Protein AF-A0A452ZMR7-F1 (afdb_monomer_lite)

Structure (mmCIF, N/CA/C/O backbone):
data_AF-A0A452ZMR7-F1
#
_entry.id   AF-A0A452ZMR7-F1
#
loop_
_atom_site.group_PDB
_atom_site.id
_atom_site.type_symbol
_atom_site.label_atom_id
_atom_site.label_alt_id
_atom_site.label_comp_id
_atom_site.label_asym_id
_atom_site.label_entity_id
_atom_site.label_seq_id
_atom_site.pdbx_PDB_ins_code
_atom_site.Cartn_x
_atom_site.Cartn_y
_atom_site.Cartn_z
_atom_site.occupancy
_atom_site.B_iso_or_equiv
_atom_site.auth_seq_id
_atom_site.auth_comp_id
_atom_site.auth_asym_id
_atom_site.auth_atom_id
_atom_site.pdbx_PDB_model_num
ATOM 1 N N . MET A 1 1 ? 61.082 -21.566 -44.874 1.00 58.19 1 MET A N 1
ATOM 2 C CA . MET A 1 1 ? 59.701 -21.126 -45.198 1.00 58.19 1 MET A CA 1
ATOM 3 C C . MET A 1 1 ? 58.817 -20.890 -43.967 1.00 58.19 1 MET A C 1
ATOM 5 O O . MET A 1 1 ? 57.993 -19.989 -44.009 1.00 58.19 1 MET A O 1
ATOM 9 N N . ALA A 1 2 ? 59.006 -21.614 -42.853 1.00 63.75 2 ALA A N 1
ATOM 10 C CA . ALA A 1 2 ? 58.176 -21.466 -41.646 1.00 63.75 2 ALA A CA 1
ATOM 11 C C . ALA A 1 2 ? 58.249 -20.082 -40.962 1.00 63.75 2 ALA A C 1
ATOM 13 O O . ALA A 1 2 ? 57.241 -19.594 -40.467 1.00 63.75 2 ALA A O 1
ATOM 14 N N . VAL A 1 3 ? 59.418 -19.429 -40.958 1.00 73.62 3 VAL A N 1
ATOM 15 C CA . VAL A 1 3 ? 59.606 -18.106 -40.324 1.00 73.62 3 VAL A CA 1
ATOM 16 C C . VAL A 1 3 ? 58.821 -17.018 -41.059 1.00 73.62 3 VAL A C 1
ATOM 18 O O . VAL A 1 3 ? 58.126 -16.228 -40.436 1.00 73.62 3 VAL A O 1
ATOM 21 N N . LEU A 1 4 ? 58.857 -17.043 -42.392 1.00 75.38 4 LEU A N 1
ATOM 22 C CA . LEU A 1 4 ? 58.176 -16.078 -43.256 1.00 75.38 4 LEU A CA 1
ATOM 23 C C . LEU A 1 4 ? 56.650 -16.176 -43.114 1.00 75.38 4 LEU A C 1
ATOM 25 O O . LEU A 1 4 ? 55.984 -15.163 -42.923 1.00 75.38 4 LEU A O 1
ATOM 29 N N . ALA A 1 5 ? 56.114 -17.401 -43.090 1.00 78.06 5 ALA A N 1
ATOM 30 C CA . ALA A 1 5 ? 54.696 -17.642 -42.824 1.00 78.06 5 ALA A CA 1
ATOM 31 C C . ALA A 1 5 ? 54.273 -17.121 -41.441 1.00 78.06 5 ALA A C 1
ATOM 33 O O . ALA A 1 5 ? 53.210 -16.524 -41.302 1.00 78.06 5 ALA A O 1
ATOM 34 N N . LYS A 1 6 ? 55.129 -17.290 -40.426 1.00 81.81 6 LYS A N 1
ATOM 35 C CA . LYS A 1 6 ? 54.867 -16.836 -39.055 1.00 81.81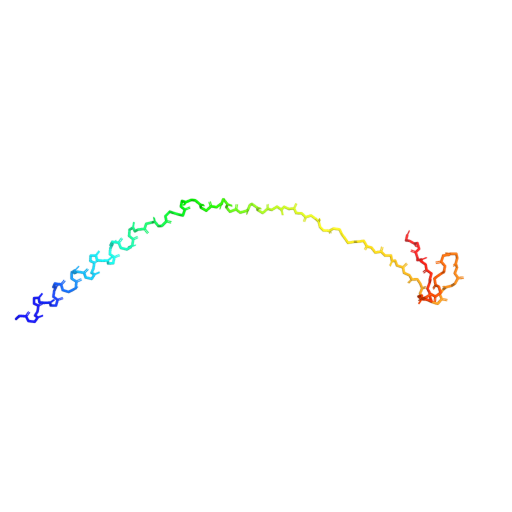 6 LYS A CA 1
ATOM 36 C C . LYS A 1 6 ? 54.878 -15.309 -38.945 1.00 81.81 6 LYS A C 1
ATOM 38 O O . LYS A 1 6 ?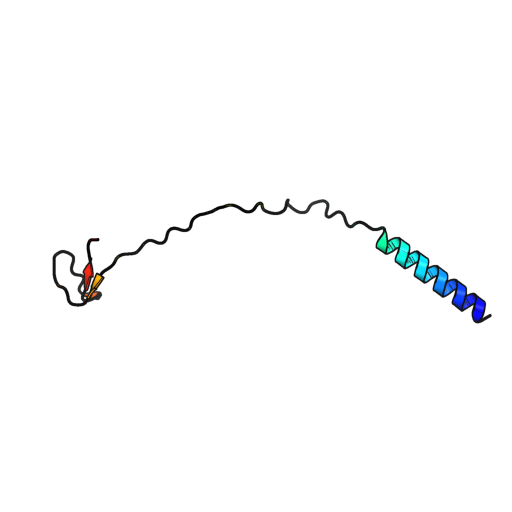 54.012 -14.751 -38.279 1.00 81.81 6 LYS A O 1
ATOM 43 N N . CYS A 1 7 ? 55.786 -14.633 -39.649 1.00 83.56 7 CYS A N 1
ATOM 44 C CA . CYS A 1 7 ? 55.822 -13.171 -39.723 1.00 83.56 7 CYS A CA 1
ATOM 45 C C . CYS A 1 7 ? 54.584 -12.592 -40.423 1.00 83.56 7 CYS A C 1
ATOM 47 O O . CYS A 1 7 ? 54.004 -11.632 -39.922 1.00 83.56 7 CYS A O 1
ATOM 49 N N . ILE A 1 8 ? 54.149 -13.196 -41.535 1.00 84.06 8 ILE A N 1
ATOM 50 C CA . ILE A 1 8 ? 52.940 -12.766 -42.258 1.00 84.06 8 ILE A CA 1
ATOM 51 C C . ILE A 1 8 ? 51.703 -12.914 -41.364 1.00 84.06 8 ILE A C 1
ATOM 53 O O . ILE A 1 8 ? 50.883 -12.001 -41.283 1.00 84.06 8 ILE A O 1
ATOM 57 N N . LEU A 1 9 ? 51.599 -14.032 -40.640 1.00 83.50 9 LEU A N 1
ATOM 58 C CA . LEU A 1 9 ? 50.477 -14.300 -39.742 1.00 83.50 9 LEU A CA 1
ATOM 59 C C . LEU A 1 9 ? 50.421 -13.277 -38.599 1.00 83.50 9 LEU A C 1
ATOM 61 O O . LEU A 1 9 ? 49.372 -12.683 -38.367 1.00 83.50 9 LEU A O 1
ATOM 65 N N . VAL A 1 10 ? 51.556 -12.993 -37.952 1.00 84.94 10 VAL A N 1
ATOM 66 C CA . VAL A 1 10 ? 51.637 -11.975 -36.889 1.00 84.94 10 VAL A CA 1
ATOM 67 C C . VAL A 1 10 ? 51.258 -10.592 -37.418 1.00 84.94 10 VAL A C 1
ATOM 69 O O . VAL A 1 10 ? 50.441 -9.913 -36.804 1.00 84.94 10 VAL A O 1
ATOM 72 N N . PHE A 1 11 ? 51.780 -10.203 -38.584 1.00 85.56 11 PHE A N 1
ATOM 73 C CA . PHE A 1 11 ? 51.475 -8.905 -39.186 1.00 85.56 11 PHE A CA 1
ATOM 74 C C . PHE A 1 11 ? 49.984 -8.759 -39.522 1.00 85.56 11 PHE A C 1
ATOM 76 O O . PHE A 1 11 ? 49.374 -7.735 -39.215 1.00 85.56 11 PHE A O 1
ATOM 83 N N . SER A 1 12 ? 49.376 -9.808 -40.084 1.00 84.75 12 SER A N 1
ATOM 84 C CA . SER A 1 12 ? 47.941 -9.823 -40.382 1.00 84.75 12 SER A CA 1
ATOM 85 C C . SER A 1 12 ? 47.082 -9.726 -39.117 1.00 84.75 12 SER A C 1
ATOM 87 O O . SER A 1 12 ? 46.113 -8.970 -39.096 1.00 84.75 12 SER A O 1
ATOM 89 N N . LEU A 1 13 ? 47.474 -10.404 -38.032 1.00 85.56 13 LEU A N 1
ATOM 90 C CA . LEU A 1 13 ? 46.757 -10.348 -36.758 1.00 85.56 13 LEU A CA 1
ATOM 91 C C . LEU A 1 13 ? 46.815 -8.944 -36.145 1.00 85.56 13 LEU A C 1
ATOM 93 O O . LEU A 1 13 ? 45.798 -8.415 -35.700 1.00 85.56 13 LEU A O 1
ATOM 97 N N . SER A 1 14 ? 47.999 -8.325 -36.153 1.00 83.44 14 SER A N 1
ATOM 98 C CA . SER A 1 14 ? 48.196 -6.968 -35.641 1.00 83.44 14 SER A CA 1
ATOM 99 C C . SER A 1 14 ? 47.382 -5.940 -36.426 1.00 83.44 14 SER A C 1
ATOM 101 O O . SER A 1 14 ? 46.743 -5.082 -35.819 1.00 83.44 14 SER A O 1
ATOM 103 N N . ALA A 1 15 ? 47.348 -6.051 -37.758 1.00 83.19 15 ALA A N 1
ATOM 104 C CA . ALA A 1 15 ? 46.548 -5.172 -38.607 1.00 83.19 15 ALA A CA 1
ATOM 105 C C . ALA A 1 15 ? 45.041 -5.296 -38.312 1.00 83.19 15 ALA A C 1
ATOM 107 O O . ALA A 1 15 ? 44.344 -4.286 -38.203 1.00 83.19 15 ALA A O 1
ATOM 108 N N . VAL A 1 16 ? 44.538 -6.519 -38.113 1.00 84.06 16 VAL A N 1
ATOM 109 C CA . VAL A 1 16 ? 43.128 -6.759 -37.762 1.00 84.06 16 VAL A CA 1
ATOM 110 C C . VAL A 1 16 ? 42.784 -6.168 -36.391 1.00 84.06 16 VAL A C 1
ATOM 112 O O . VAL A 1 16 ? 41.766 -5.487 -36.266 1.00 84.06 16 VAL A O 1
ATOM 115 N N . LEU A 1 17 ? 43.639 -6.347 -35.376 1.00 81.94 17 LEU A N 1
ATOM 116 C CA . LEU A 1 17 ? 43.414 -5.752 -34.051 1.00 81.94 17 LEU A CA 1
ATOM 117 C C . LEU A 1 17 ? 43.375 -4.219 -34.093 1.00 81.94 17 LEU A C 1
ATOM 119 O O . LEU A 1 17 ? 42.500 -3.614 -33.477 1.00 81.94 17 LEU A O 1
ATOM 123 N N . LEU A 1 18 ? 44.295 -3.593 -34.833 1.00 80.12 18 LEU A N 1
ATOM 124 C CA . LEU A 1 18 ? 44.332 -2.136 -35.001 1.00 80.12 18 LEU A CA 1
ATOM 125 C C . LEU A 1 18 ? 43.060 -1.610 -35.682 1.00 80.12 18 LEU A C 1
ATOM 127 O O . LEU A 1 18 ? 42.535 -0.569 -35.291 1.00 80.12 18 LEU A O 1
ATOM 131 N N . SER A 1 19 ? 42.536 -2.361 -36.653 1.00 75.69 19 SER A N 1
ATOM 132 C CA . SER A 1 19 ? 41.302 -2.021 -37.372 1.00 75.69 19 SER A CA 1
ATOM 133 C C . SER A 1 19 ? 40.074 -2.065 -36.455 1.00 75.69 19 SER A C 1
ATOM 135 O O . SER A 1 19 ? 39.226 -1.174 -36.489 1.00 75.69 19 SER A O 1
ATOM 137 N N . LEU A 1 20 ? 39.992 -3.082 -35.593 1.00 72.38 20 LEU A N 1
ATOM 138 C CA . LEU A 1 20 ? 38.891 -3.246 -34.640 1.00 72.38 20 LEU A CA 1
ATOM 139 C C . LEU A 1 20 ? 38.925 -2.190 -33.529 1.00 72.38 20 LEU A C 1
ATOM 141 O O . LEU A 1 20 ? 37.877 -1.67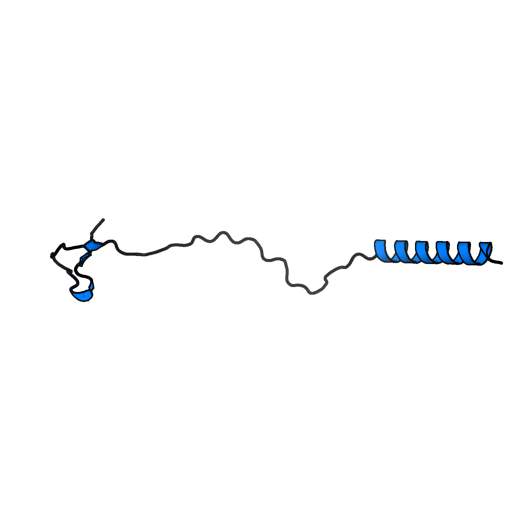3 -33.150 1.00 72.38 20 LEU A O 1
ATOM 145 N N . LEU A 1 21 ? 40.114 -1.830 -33.038 1.00 70.00 21 LEU A N 1
ATOM 146 C CA . LEU A 1 21 ? 40.267 -0.860 -31.950 1.00 70.00 21 LEU A CA 1
ATOM 147 C C . LEU A 1 21 ? 39.922 0.579 -32.376 1.00 70.00 21 LEU A C 1
ATOM 149 O O . LEU A 1 21 ? 39.474 1.373 -31.553 1.00 70.00 21 LEU A O 1
ATOM 153 N N . GLY A 1 22 ? 40.101 0.910 -33.658 1.00 60.84 22 GLY A N 1
ATOM 154 C CA . GLY A 1 22 ? 39.719 2.208 -34.226 1.00 60.84 22 GLY A CA 1
ATOM 155 C C . GLY A 1 22 ? 38.236 2.334 -34.588 1.00 60.84 22 GLY A C 1
ATOM 156 O O . GLY A 1 22 ? 37.799 3.413 -34.987 1.00 60.84 22 GLY A O 1
ATOM 157 N N . THR A 1 23 ? 37.454 1.258 -34.467 1.00 64.06 23 THR A N 1
ATOM 158 C CA . THR A 1 23 ? 36.035 1.275 -34.834 1.00 64.06 23 THR A CA 1
ATOM 159 C C . THR A 1 23 ? 35.209 1.795 -33.659 1.00 64.06 23 THR A C 1
ATOM 161 O O . THR A 1 23 ? 34.789 1.043 -32.781 1.00 64.06 23 THR A O 1
ATOM 164 N N . SER A 1 24 ? 34.960 3.104 -33.627 1.00 64.94 24 SER A N 1
ATOM 165 C CA . SER A 1 24 ? 33.973 3.691 -32.724 1.00 64.94 24 SER A CA 1
ATOM 166 C C . SER A 1 24 ? 32.564 3.326 -33.204 1.00 64.94 24 SER A C 1
ATOM 168 O O . SER A 1 24 ? 32.058 3.842 -34.202 1.00 64.94 24 SER A O 1
ATOM 170 N N . ALA A 1 25 ? 31.911 2.405 -32.495 1.00 65.31 25 ALA A N 1
ATOM 171 C CA . ALA A 1 25 ? 30.511 2.082 -32.736 1.00 65.31 25 ALA A CA 1
ATOM 172 C C . ALA A 1 25 ? 29.645 3.284 -32.330 1.00 65.31 25 ALA A C 1
ATOM 174 O O . ALA A 1 25 ? 29.353 3.501 -31.156 1.00 65.31 25 ALA A O 1
ATOM 175 N N . SER A 1 26 ? 29.251 4.090 -33.313 1.00 63.69 26 SER A N 1
ATOM 176 C CA . SER A 1 26 ? 28.260 5.142 -33.117 1.00 63.69 26 SER A CA 1
ATOM 177 C C . SER A 1 26 ? 26.880 4.498 -33.212 1.00 63.69 26 SER A C 1
ATOM 179 O O . SER A 1 26 ? 26.485 4.033 -34.279 1.00 63.69 26 SER A O 1
ATOM 181 N N . ALA A 1 27 ? 26.150 4.438 -32.099 1.00 65.00 27 ALA A N 1
ATOM 182 C CA . ALA A 1 27 ? 24.778 3.939 -32.069 1.00 65.00 27 ALA A CA 1
ATOM 183 C C . ALA A 1 27 ? 23.818 4.981 -32.677 1.00 65.00 27 ALA A C 1
ATOM 185 O O . ALA A 1 27 ? 23.047 5.641 -31.981 1.00 65.00 27 ALA A O 1
ATOM 186 N N . VAL A 1 28 ? 23.917 5.176 -33.992 1.00 67.38 28 VAL A N 1
ATOM 187 C CA . VAL A 1 28 ? 23.053 6.080 -34.752 1.00 67.38 28 VAL A CA 1
ATOM 188 C C . VAL A 1 28 ? 21.659 5.455 -34.819 1.00 67.38 28 VAL A C 1
ATOM 190 O O . VAL A 1 28 ? 21.485 4.391 -35.405 1.00 67.38 28 VAL A O 1
ATOM 193 N N . GLY A 1 29 ? 20.671 6.106 -34.201 1.00 69.88 29 GLY A N 1
ATOM 194 C CA . GLY A 1 29 ? 19.266 5.685 -34.247 1.00 69.88 29 GLY A CA 1
ATOM 195 C C . GLY A 1 29 ? 18.714 5.055 -32.967 1.00 69.88 29 GLY A C 1
ATOM 196 O O . GLY A 1 29 ? 17.543 4.682 -32.950 1.00 69.88 29 GLY A O 1
ATOM 197 N N . LEU A 1 30 ? 19.499 4.963 -31.887 1.00 71.19 30 LEU A N 1
ATOM 198 C CA . LEU A 1 30 ? 18.924 4.661 -30.575 1.00 71.19 30 LEU A CA 1
ATOM 199 C C . LEU A 1 30 ? 18.216 5.902 -30.012 1.00 71.19 30 LEU A C 1
ATOM 201 O O . LEU A 1 30 ? 18.724 7.017 -30.173 1.00 71.19 30 LEU A O 1
ATOM 205 N N . PRO A 1 31 ? 17.051 5.735 -29.358 1.00 73.75 31 PRO A N 1
ATOM 206 C CA . PRO A 1 31 ? 16.412 6.837 -28.661 1.00 73.75 31 PRO A CA 1
ATOM 207 C C . PRO A 1 31 ? 17.378 7.411 -27.613 1.00 73.75 31 PRO A C 1
ATOM 209 O O . PRO 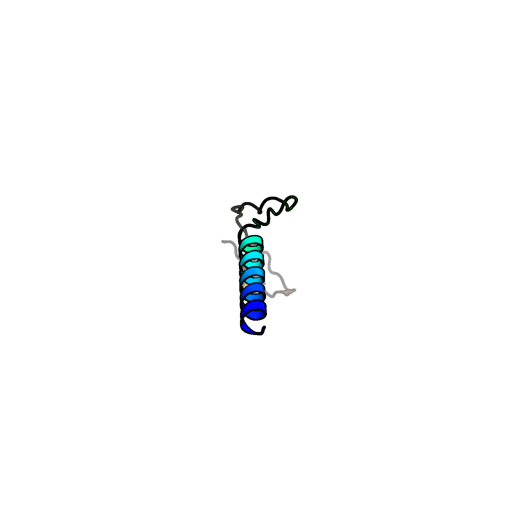A 1 31 ? 18.176 6.661 -27.038 1.00 73.75 31 PRO A O 1
ATOM 212 N N . PRO A 1 32 ? 17.332 8.731 -27.367 1.00 76.56 32 PRO A N 1
ATOM 213 C CA . PRO A 1 32 ? 18.183 9.356 -26.366 1.00 76.56 32 PRO A CA 1
ATOM 214 C C . PRO A 1 32 ? 18.003 8.658 -25.006 1.00 76.56 32 PRO A C 1
ATOM 216 O O . PRO A 1 32 ? 16.885 8.238 -24.684 1.00 76.56 32 PRO A O 1
ATOM 219 N N . PRO A 1 33 ? 19.079 8.515 -24.208 1.00 73.56 33 PRO A N 1
ATOM 220 C CA . PRO A 1 33 ? 18.981 7.926 -22.880 1.00 73.56 33 PRO A CA 1
ATOM 221 C C . PRO A 1 33 ? 17.932 8.687 -22.068 1.00 73.56 33 PRO A C 1
ATOM 223 O O . PRO A 1 33 ? 17.927 9.920 -22.048 1.00 73.56 33 PRO A O 1
ATOM 226 N N . GLN A 1 34 ? 17.017 7.948 -21.438 1.00 77.75 34 GLN A N 1
ATOM 227 C CA . GLN A 1 34 ? 15.948 8.543 -20.644 1.00 77.75 34 GLN A CA 1
ATOM 228 C C . GLN A 1 3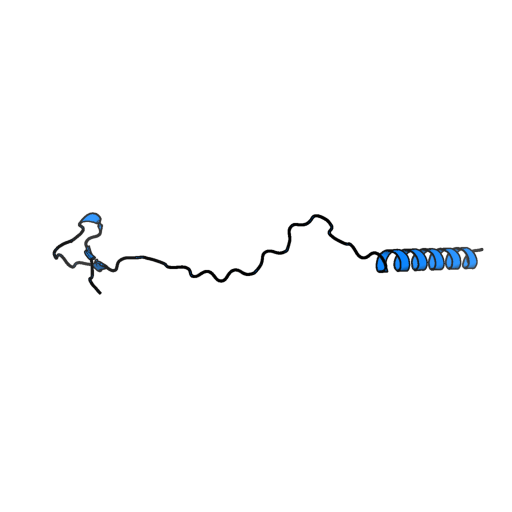4 ? 16.566 9.382 -19.525 1.00 77.75 34 GLN A C 1
ATOM 230 O O . GLN A 1 34 ? 17.391 8.894 -18.750 1.00 77.75 34 GLN A O 1
ATOM 235 N N . SER A 1 35 ? 16.194 10.659 -19.462 1.00 78.56 35 SER A N 1
ATOM 236 C CA . SER A 1 35 ? 16.632 11.540 -18.389 1.00 78.56 35 SER A CA 1
ATOM 237 C C . SER A 1 35 ? 16.054 11.055 -17.054 1.00 78.56 35 SER A C 1
ATOM 239 O O . SER A 1 35 ? 14.893 10.639 -17.004 1.00 78.56 35 SER A O 1
ATOM 241 N N . PRO A 1 36 ? 16.827 11.106 -15.954 1.00 76.62 36 PRO A N 1
ATOM 242 C CA . PRO A 1 36 ? 16.284 10.810 -14.640 1.00 76.62 36 PRO A CA 1
ATOM 243 C C . PRO A 1 36 ? 15.206 11.845 -14.309 1.00 76.62 36 PRO A C 1
ATOM 245 O O . PRO A 1 36 ? 15.476 13.044 -14.234 1.00 76.62 36 PRO A O 1
ATOM 248 N N . VAL A 1 37 ? 13.969 11.377 -14.149 1.00 78.50 37 VAL A N 1
ATOM 249 C CA . VAL A 1 37 ? 12.842 12.201 -13.711 1.00 78.50 37 VAL A CA 1
ATOM 250 C C . VAL A 1 37 ? 12.659 12.034 -12.208 1.00 78.50 37 VAL A C 1
ATOM 252 O O . VAL A 1 37 ? 12.542 10.920 -11.703 1.00 78.50 37 VAL A O 1
ATOM 255 N N . ASN A 1 38 ? 12.637 13.151 -11.483 1.00 85.81 38 ASN A N 1
ATOM 256 C CA . ASN A 1 38 ? 12.318 13.160 -10.061 1.00 85.81 38 ASN A CA 1
ATOM 257 C C . ASN A 1 38 ? 10.800 13.054 -9.915 1.00 85.81 38 ASN A C 1
ATOM 259 O O . ASN A 1 38 ? 10.087 14.022 -10.181 1.00 85.81 38 ASN A O 1
ATOM 263 N N . PHE A 1 39 ? 10.307 11.888 -9.509 1.00 81.94 39 PHE A N 1
ATOM 264 C CA . PHE A 1 39 ? 8.900 11.698 -9.178 1.00 81.94 39 PHE A CA 1
ATOM 265 C C . PHE A 1 39 ? 8.744 11.327 -7.707 1.00 81.94 39 PHE A C 1
ATOM 267 O O . PHE A 1 39 ? 9.571 10.623 -7.128 1.00 81.94 39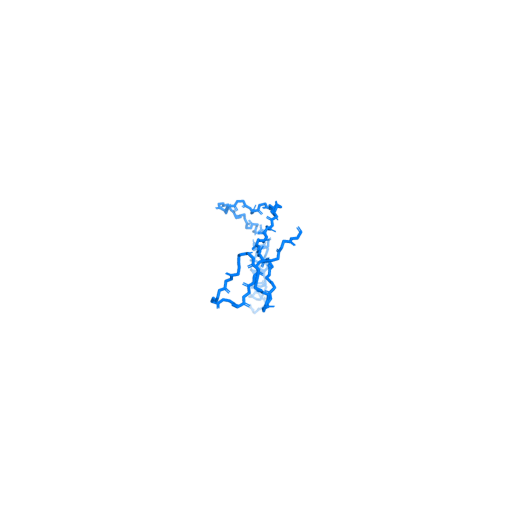 PHE A O 1
ATOM 274 N N . SER A 1 40 ? 7.657 11.809 -7.114 1.00 87.69 40 SER A N 1
ATOM 275 C CA . SER A 1 40 ? 7.251 11.451 -5.760 1.00 87.69 40 SER A CA 1
ATOM 276 C C . SER A 1 40 ? 6.127 10.430 -5.834 1.00 87.69 40 SER A C 1
ATOM 278 O O . SER A 1 40 ? 5.187 10.590 -6.613 1.00 87.69 40 SER A O 1
ATOM 280 N N . ILE A 1 41 ? 6.210 9.394 -5.004 1.00 88.50 41 ILE A N 1
ATOM 281 C CA . ILE A 1 41 ? 5.155 8.391 -4.867 1.00 88.50 41 ILE A CA 1
ATOM 282 C C . ILE A 1 41 ? 4.371 8.712 -3.597 1.00 88.50 41 ILE A C 1
ATOM 284 O O . ILE A 1 41 ? 4.929 8.704 -2.502 1.00 88.50 41 ILE A O 1
ATOM 288 N N . GLY A 1 42 ? 3.077 8.989 -3.745 1.00 92.44 42 GLY A N 1
ATOM 289 C CA . GLY A 1 42 ? 2.144 9.072 -2.625 1.00 92.44 42 GLY A CA 1
ATOM 290 C C . GLY A 1 42 ? 1.432 7.737 -2.430 1.00 92.44 42 GLY A C 1
ATOM 291 O O . GLY A 1 42 ? 0.907 7.179 -3.390 1.00 92.44 42 GLY A O 1
ATOM 292 N N . VAL A 1 43 ? 1.389 7.235 -1.196 1.00 92.75 43 VAL A N 1
ATOM 293 C CA . VAL A 1 43 ? 0.583 6.063 -0.819 1.00 92.75 43 VAL A CA 1
ATOM 294 C C . VAL A 1 43 ? -0.536 6.538 0.097 1.00 92.75 43 VAL A C 1
ATOM 296 O O . VAL A 1 43 ? -0.277 7.233 1.077 1.00 92.75 43 VAL A O 1
ATOM 299 N N . GLN A 1 44 ? -1.776 6.172 -0.223 1.00 94.44 44 GLN A N 1
ATOM 300 C CA . GLN A 1 44 ? -2.954 6.523 0.567 1.00 94.44 44 GLN A CA 1
ATOM 301 C C . GLN A 1 44 ? -3.535 5.271 1.229 1.00 94.44 44 GLN A C 1
ATOM 303 O O . GLN A 1 44 ? -3.601 4.206 0.618 1.00 94.44 44 GLN A O 1
ATOM 308 N N . GLY A 1 45 ? -3.969 5.408 2.479 1.00 91.75 45 GLY A N 1
ATOM 309 C CA . GLY A 1 45 ? -4.624 4.355 3.247 1.00 91.75 45 GLY A CA 1
ATOM 310 C C . GLY A 1 45 ? -5.448 4.941 4.392 1.00 91.75 45 GLY A C 1
ATOM 311 O O . GLY A 1 45 ? -5.428 6.149 4.624 1.00 91.75 45 GLY A O 1
ATOM 312 N N . MET A 1 46 ? -6.175 4.079 5.103 1.00 90.94 46 MET A N 1
ATOM 313 C CA . MET A 1 46 ? -6.985 4.443 6.267 1.00 90.94 46 MET A CA 1
ATOM 314 C C . MET A 1 46 ? -6.569 3.599 7.470 1.00 90.94 46 MET A C 1
ATOM 316 O O . MET A 1 46 ? -6.256 2.416 7.324 1.00 90.94 46 MET A O 1
ATOM 320 N N . VAL A 1 47 ? -6.584 4.202 8.656 1.00 92.69 47 VAL A N 1
ATOM 321 C CA . VAL A 1 47 ? -6.298 3.510 9.916 1.00 92.69 47 VAL A CA 1
ATOM 322 C C . VAL A 1 47 ? -7.613 3.100 10.568 1.00 92.69 47 VAL A C 1
ATOM 324 O O . VAL A 1 47 ? -8.589 3.846 10.538 1.00 92.69 47 VAL A O 1
ATOM 327 N N . TRP A 1 48 ? -7.639 1.913 11.168 1.00 93.88 48 TRP A N 1
ATOM 328 C CA . TRP A 1 48 ? -8.834 1.340 11.778 1.00 93.88 48 TRP A CA 1
ATOM 329 C C . TRP A 1 48 ? -8.559 0.919 13.221 1.00 93.88 48 TRP A C 1
ATOM 331 O O . TRP A 1 48 ? -7.507 0.350 13.516 1.00 93.88 48 TRP A O 1
ATOM 341 N N . CYS A 1 49 ? -9.520 1.155 14.113 1.00 94.12 49 CYS A N 1
ATOM 342 C CA . CYS A 1 49 ? -9.550 0.534 15.429 1.00 94.12 49 CYS A CA 1
ATOM 343 C C . CYS A 1 49 ? -10.282 -0.804 15.334 1.00 94.12 49 CYS A C 1
ATOM 345 O O . CYS A 1 49 ? -11.478 -0.855 15.033 1.00 94.12 49 CYS A O 1
ATOM 347 N N . ARG A 1 50 ? -9.575 -1.888 15.653 1.00 92.94 50 ARG A N 1
ATOM 348 C CA . ARG A 1 50 ? -10.171 -3.219 15.782 1.00 92.94 50 ARG A CA 1
ATOM 349 C C . ARG A 1 50 ? -11.028 -3.273 17.041 1.00 92.94 50 ARG A C 1
ATOM 351 O O . ARG A 1 50 ? -10.615 -2.741 18.067 1.00 92.94 50 ARG A O 1
ATOM 358 N N . THR A 1 51 ? -12.181 -3.937 16.992 1.00 89.25 51 THR A N 1
ATOM 359 C CA . THR A 1 51 ? -13.126 -4.108 18.122 1.00 89.25 51 THR A CA 1
ATOM 360 C C . THR A 1 51 ? -13.874 -2.850 18.582 1.00 89.25 51 THR A C 1
ATOM 362 O O . THR A 1 51 ? -14.891 -2.969 19.263 1.00 89.25 51 THR A O 1
ATOM 365 N N . CYS A 1 52 ? -13.447 -1.649 18.177 1.00 92.44 52 CYS A N 1
ATOM 366 C CA . CYS A 1 52 ? -14.220 -0.432 18.399 1.00 92.44 52 CYS A CA 1
ATOM 367 C C . CYS A 1 52 ? -15.516 -0.445 17.573 1.00 92.44 52 CYS A C 1
ATOM 369 O O . CYS A 1 52 ? -15.487 -0.771 16.384 1.00 92.44 52 CYS A O 1
ATOM 371 N N . ARG A 1 53 ? -16.632 -0.013 18.176 1.00 93.56 53 ARG A N 1
ATOM 372 C CA . ARG A 1 53 ? -17.958 0.076 17.537 1.00 93.56 53 ARG A CA 1
ATOM 373 C C . ARG A 1 53 ? -18.562 1.474 17.687 1.00 93.56 53 ARG A C 1
ATOM 375 O O . ARG A 1 53 ? -19.482 1.676 18.474 1.00 93.56 53 ARG A O 1
ATOM 382 N N . TYR A 1 54 ? -18.013 2.445 16.964 1.00 91.38 54 TYR A N 1
ATOM 383 C CA . TYR A 1 54 ? -18.533 3.819 16.918 1.00 91.38 54 TYR A CA 1
ATOM 384 C C . TYR A 1 54 ? -19.064 4.161 15.517 1.00 91.38 54 TYR A C 1
ATOM 386 O O . TYR A 1 54 ? -19.140 3.295 14.646 1.00 91.38 54 TYR A O 1
ATOM 394 N N . SER A 1 55 ? -19.487 5.412 15.297 1.00 90.31 55 SER A N 1
ATOM 395 C CA . SER A 1 55 ? -20.020 5.856 14.000 1.00 90.31 55 SER A CA 1
ATOM 396 C C . SER A 1 55 ? -19.048 5.534 12.860 1.00 90.31 55 SER A C 1
ATOM 398 O O . SER A 1 55 ? -17.898 5.967 12.886 1.00 90.31 55 SER A O 1
ATOM 400 N N . GLY A 1 56 ? -19.515 4.780 11.863 1.00 90.12 56 GLY A N 1
ATOM 401 C CA . GLY A 1 56 ? -18.679 4.273 10.769 1.00 90.12 56 GLY A CA 1
ATOM 402 C C . GLY A 1 56 ? -18.120 2.861 10.983 1.00 90.12 56 GLY A C 1
ATOM 403 O O . GLY A 1 56 ? -17.283 2.430 10.197 1.00 90.12 56 GLY A O 1
ATOM 404 N N . TYR A 1 57 ? -18.565 2.139 12.015 1.00 95.06 57 TYR A N 1
ATOM 405 C CA . TYR A 1 57 ? -18.242 0.725 12.209 1.00 95.06 57 TYR A CA 1
ATOM 406 C C . TYR A 1 57 ? -18.583 -0.126 10.977 1.00 95.06 57 TYR A C 1
ATOM 408 O O . TYR A 1 57 ? -19.690 -0.061 10.441 1.00 95.06 57 TYR A O 1
ATOM 416 N N . ASN A 1 58 ? -17.624 -0.956 10.573 1.00 93.25 58 ASN A N 1
ATOM 417 C CA . ASN A 1 58 ? -17.733 -1.928 9.500 1.00 93.25 58 ASN A CA 1
ATOM 418 C C . ASN A 1 58 ? -17.773 -3.345 10.097 1.00 93.25 58 ASN A C 1
ATOM 420 O O . ASN A 1 58 ? -16.800 -3.794 10.711 1.00 93.25 58 ASN A O 1
ATOM 424 N N . ALA A 1 59 ? -18.896 -4.043 9.897 1.00 93.69 59 ALA A N 1
ATOM 425 C CA . ALA A 1 59 ? -19.127 -5.388 10.421 1.00 93.69 59 ALA A CA 1
ATOM 426 C C . ALA A 1 59 ? -18.256 -6.455 9.739 1.00 93.69 59 ALA A C 1
ATOM 428 O O . ALA A 1 59 ? -17.775 -7.357 10.416 1.00 93.69 59 ALA A O 1
ATOM 429 N N . ASP A 1 60 ? -17.975 -6.320 8.440 1.00 93.81 60 ASP A N 1
ATOM 430 C CA . ASP A 1 60 ? -17.142 -7.280 7.700 1.00 93.81 60 ASP A CA 1
ATOM 431 C C . ASP A 1 60 ? -15.692 -7.279 8.207 1.00 93.81 60 ASP A C 1
ATOM 433 O O . ASP A 1 60 ? -14.996 -8.293 8.165 1.00 93.81 60 ASP A O 1
ATOM 437 N N . MET A 1 61 ? -15.232 -6.128 8.705 1.00 91.00 61 MET A N 1
ATOM 438 C CA . MET A 1 61 ? -13.881 -5.941 9.241 1.00 91.00 61 MET A CA 1
ATOM 439 C C . MET A 1 61 ? -13.819 -5.985 10.773 1.00 91.00 61 MET A C 1
ATOM 441 O O . MET A 1 61 ? -12.721 -5.958 11.332 1.00 91.00 61 MET A O 1
ATOM 445 N N . GLU A 1 62 ? -14.968 -6.031 11.459 1.00 94.50 62 GLU A N 1
ATOM 446 C CA . GLU A 1 62 ? -15.076 -5.879 12.919 1.00 94.50 62 GLU A CA 1
ATOM 447 C C . GLU A 1 62 ? -14.255 -4.680 13.446 1.00 94.50 62 GLU A C 1
ATOM 449 O O . GLU A 1 62 ? -13.512 -4.763 14.437 1.00 94.50 62 GLU A O 1
ATOM 454 N N . ALA A 1 63 ? -14.352 -3.550 12.742 1.00 95.50 63 ALA A N 1
ATOM 455 C CA . ALA A 1 63 ? -13.507 -2.386 12.983 1.00 95.50 63 ALA A CA 1
ATOM 456 C C . ALA A 1 63 ? -14.213 -1.065 12.664 1.00 95.50 63 ALA A C 1
ATOM 458 O O . ALA A 1 63 ? -15.139 -1.016 11.860 1.00 95.50 63 ALA A O 1
ATOM 459 N N . SER A 1 64 ? -13.737 0.023 13.267 1.00 95.50 64 SER A N 1
ATOM 460 C CA . SER A 1 64 ? -14.209 1.387 12.987 1.00 95.50 64 SER A CA 1
ATOM 461 C C . SER A 1 64 ? -13.046 2.293 12.549 1.00 95.50 64 SER A C 1
ATOM 463 O O . SER A 1 64 ? -11.918 2.074 12.999 1.00 95.50 64 SER A O 1
ATOM 465 N N . PRO A 1 65 ? -13.267 3.302 11.686 1.00 94.31 65 PRO A N 1
ATOM 466 C CA . PRO A 1 65 ? -12.192 4.127 11.130 1.00 94.31 65 PRO A CA 1
ATOM 467 C C . PRO A 1 65 ? -11.635 5.101 12.174 1.00 94.31 65 PRO A C 1
ATOM 469 O O . PRO A 1 65 ? -12.394 5.742 12.896 1.00 94.31 65 PRO A O 1
ATOM 472 N N . LEU A 1 66 ? -10.316 5.224 12.289 1.00 92.06 66 LEU A N 1
ATOM 473 C CA . LEU A 1 66 ? -9.676 6.187 13.188 1.00 92.06 66 LEU A CA 1
ATOM 474 C C . LEU A 1 66 ? -9.459 7.515 12.458 1.00 92.06 66 LEU A C 1
ATOM 476 O O . LEU A 1 66 ? -8.894 7.541 11.365 1.00 92.06 66 LEU A O 1
ATOM 480 N N . GLN A 1 67 ? -9.910 8.610 13.072 1.00 84.62 67 GLN A N 1
ATOM 481 C CA . GLN A 1 67 ? -9.576 9.960 12.619 1.00 84.62 67 GLN A CA 1
ATOM 482 C C . GLN A 1 67 ? -8.225 10.351 13.225 1.00 84.62 67 GLN A C 1
ATOM 484 O O . GLN A 1 67 ? -7.993 10.104 14.411 1.00 84.62 67 GLN A O 1
ATOM 489 N N . GLY A 1 68 ? -7.336 10.878 12.384 1.00 75.06 68 GLY A N 1
ATOM 490 C CA . GLY A 1 68 ? -6.022 11.398 12.770 1.00 75.06 68 GLY A CA 1
ATOM 491 C C . GLY A 1 68 ? -6.043 12.898 12.997 1.00 75.06 68 GLY A C 1
ATOM 492 O O . GLY A 1 68 ? -6.946 13.558 12.435 1.00 75.06 68 GLY A O 1
#

Sequence (68 aa):
MAVLAKCILVFSLSAVLLSLLGTSASAVGLPPPQSPVNFSIGVQGMVWCRTCRYSGYNADMEASPLQG

Organism: Aegilops tauschii subsp. strangulata (NCBI:txid200361)

Secondary structure (DSSP, 8-state):
-HHHHHHHHHHHHHHHHHHHHT-----TTPPPPPPPP--PPP-----EEES--STT-BTTTTEEEPP-

Foldseek 3Di:
DVVVVVVVVVVVVVVVVVVVVPDDPDPPPDDPDDDDDDDDDDDDDWDWDACDDDPQQDPVRNTHTDDD

Radius of gyration: 36.09 Å; chains: 1; bounding box: 80×35×64 Å

pLDDT: mean 82.45, std 10.29, range [58.19, 95.5]